Protein AF-A0AAE1NR46-F1 (afdb_monomer_lite)

Secondary structure (DSSP, 8-state):
-------HHHHHHT-SSHHHHHHHHH----SS---SSHHHHHHHHHHTTS------HHHHHHHHHHHT-TTT-----S-SS---------TT-THHHHHHHHHHHHHHTTHHHHHHHHHHHHH-------SS--S--GGGGHHHHHHHHHHHHHHHHHHHHHHHHTTSPPPPP-

Sequence (174 aa):
MGNYGSFVPEALKTSQNPTLATLGKKLFLDTNLRPKDPYKFLISKVFEGTHALLVVGDYLRFTQSKKKITRTTYIMDETIFRNYMTWLLPQHTPYTATFSHHMTRLLETGILAKLYRDHVGTLITHDTQVRGDGVLNLSHLQGAFILLVLGLGVAFIVLLLERLTNKTPPSPPP

InterPro domains:
  IPR052192 Ionotropic receptor [PTHR42643] (57-164)

Radius of gyration: 31.36 Å; chains: 1; bounding box: 46×39×114 Å

Structure (mmCIF, N/CA/C/O backbone):
data_AF-A0AAE1NR46-F1
#
_entry.id   AF-A0AAE1NR46-F1
#
loop_
_atom_site.group_PDB
_atom_site.id
_atom_site.type_symbol
_atom_site.label_atom_id
_atom_site.label_alt_id
_atom_site.label_comp_id
_atom_site.label_asym_id
_atom_site.label_entity_id
_atom_site.label_seq_id
_atom_site.pdbx_PDB_ins_code
_atom_site.Cartn_x
_atom_site.Cartn_y
_atom_site.Cartn_z
_atom_site.occupancy
_atom_site.B_iso_or_equiv
_atom_site.auth_seq_id
_atom_site.auth_comp_id
_atom_site.auth_asym_id
_atom_site.auth_atom_id
_atom_site.pdbx_PDB_model_num
ATOM 1 N N . MET A 1 1 ? -13.778 -4.650 -16.720 1.00 42.00 1 MET A N 1
ATOM 2 C CA . MET A 1 1 ? -12.491 -3.958 -16.510 1.00 42.00 1 MET A CA 1
ATOM 3 C C . MET A 1 1 ? -11.408 -4.938 -16.940 1.00 42.00 1 MET A C 1
ATOM 5 O O . MET A 1 1 ? -11.483 -6.081 -16.510 1.00 42.00 1 MET A O 1
ATOM 9 N N . GLY A 1 2 ? -10.538 -4.588 -17.894 1.00 43.91 2 GLY A N 1
ATOM 10 C CA . GLY A 1 2 ? -9.540 -5.533 -18.417 1.00 43.91 2 GLY A CA 1
ATOM 11 C C . GLY A 1 2 ? -8.627 -6.014 -17.293 1.00 43.91 2 GLY A C 1
ATOM 12 O O . GLY A 1 2 ? -8.208 -5.207 -16.466 1.00 43.91 2 GLY A O 1
ATOM 13 N N . ASN A 1 3 ? -8.366 -7.319 -17.225 1.00 47.41 3 ASN A N 1
ATOM 14 C CA . ASN A 1 3 ? -7.369 -7.870 -16.318 1.00 47.41 3 ASN A CA 1
ATOM 15 C C . ASN A 1 3 ? -6.012 -7.280 -16.728 1.00 47.41 3 ASN A C 1
ATOM 17 O O . ASN A 1 3 ? -5.417 -7.736 -17.701 1.00 47.41 3 ASN A O 1
ATOM 21 N N . TYR A 1 4 ? -5.548 -6.236 -16.036 1.00 47.34 4 TYR A N 1
ATOM 22 C CA . TYR A 1 4 ? -4.253 -5.583 -16.278 1.00 47.34 4 TYR A CA 1
ATOM 23 C C . TYR A 1 4 ? -3.075 -6.471 -15.830 1.00 47.34 4 TYR A C 1
ATOM 25 O O . TYR A 1 4 ? -2.093 -5.982 -15.280 1.00 47.34 4 TYR A O 1
ATOM 33 N N . GLY A 1 5 ? -3.192 -7.791 -16.000 1.00 51.09 5 GLY A N 1
ATOM 34 C CA . GLY A 1 5 ? -2.231 -8.756 -15.491 1.00 51.09 5 GLY A CA 1
ATOM 35 C C . GLY A 1 5 ? -2.133 -8.720 -13.970 1.00 51.09 5 GLY A C 1
ATOM 36 O O . GLY A 1 5 ? -1.035 -8.845 -13.441 1.00 51.09 5 GLY A O 1
ATOM 37 N N . SER A 1 6 ? -3.250 -8.530 -13.252 1.00 60.59 6 SER A N 1
ATOM 38 C CA . SER A 1 6 ? -3.244 -8.652 -11.791 1.00 60.59 6 SER A CA 1
ATOM 39 C C . SER A 1 6 ? -3.097 -10.129 -11.442 1.00 60.59 6 SER A C 1
ATOM 41 O O . SER A 1 6 ? -4.071 -10.834 -11.210 1.00 60.59 6 SER A O 1
ATOM 43 N N . PHE A 1 7 ? -1.855 -10.605 -11.430 1.00 74.44 7 PHE A N 1
ATOM 44 C CA . PHE A 1 7 ? -1.479 -11.935 -10.961 1.00 74.44 7 PHE A CA 1
ATOM 45 C C . PHE A 1 7 ? -1.617 -12.060 -9.440 1.00 74.44 7 PHE A C 1
ATOM 47 O O . PHE A 1 7 ? -1.276 -13.095 -8.888 1.00 74.44 7 PHE A O 1
ATOM 54 N N . VAL A 1 8 ? -2.074 -11.015 -8.740 1.00 79.19 8 VAL A N 1
ATOM 55 C CA . VAL A 1 8 ? -2.088 -10.957 -7.276 1.00 79.19 8 VAL A CA 1
ATOM 56 C C . VAL A 1 8 ? -2.953 -12.052 -6.652 1.00 79.19 8 VAL A C 1
ATOM 58 O O . VAL A 1 8 ? -2.438 -12.747 -5.779 1.00 79.19 8 VAL A O 1
ATOM 61 N N . PRO A 1 9 ? -4.223 -12.265 -7.050 1.00 81.19 9 PRO A N 1
ATOM 62 C CA . PRO A 1 9 ? -5.038 -13.303 -6.421 1.00 81.19 9 PRO A CA 1
ATOM 63 C C . PRO A 1 9 ? -4.439 -14.696 -6.649 1.00 81.19 9 PRO A C 1
ATOM 65 O O . PRO A 1 9 ? -4.374 -15.507 -5.730 1.00 81.19 9 PRO A O 1
ATOM 68 N N . GLU A 1 10 ? -3.946 -14.956 -7.854 1.00 83.94 10 GLU A N 1
ATOM 69 C CA . GLU A 1 10 ? -3.348 -16.222 -8.272 1.00 83.94 10 GLU A CA 1
ATOM 70 C C . GLU A 1 10 ? -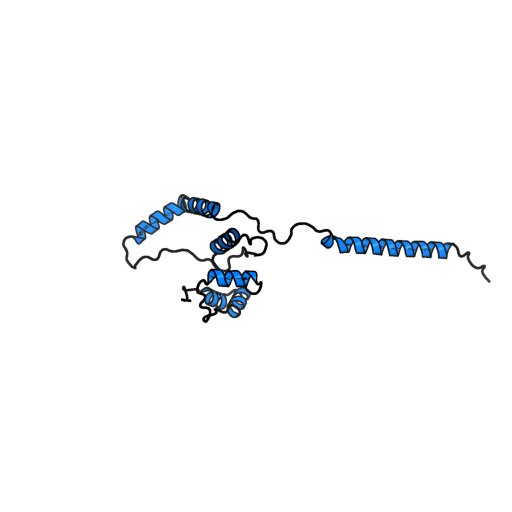2.018 -16.465 -7.549 1.00 83.94 10 GLU A C 1
ATOM 72 O O . G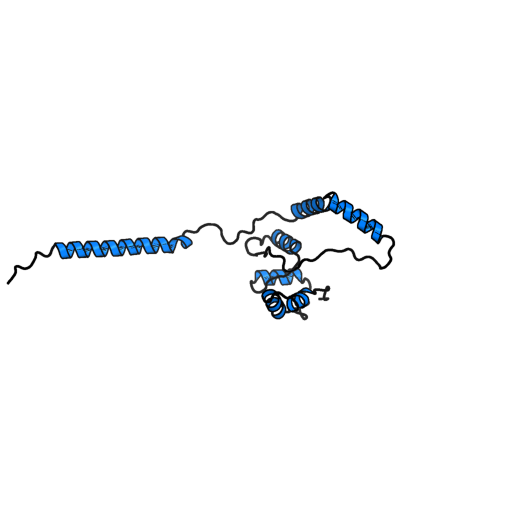LU A 1 10 ? -1.831 -17.530 -6.967 1.00 83.94 10 GLU A O 1
ATOM 77 N N . ALA A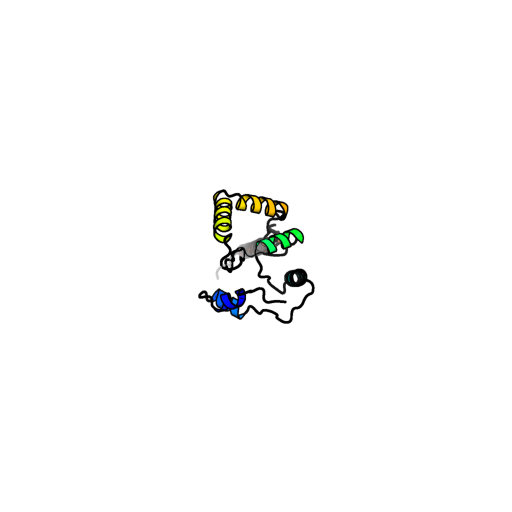 1 11 ? -1.151 -15.456 -7.476 1.00 84.12 11 ALA A N 1
ATOM 78 C CA . ALA A 1 11 ? 0.112 -15.508 -6.746 1.00 84.12 11 ALA A CA 1
ATOM 79 C C . ALA A 1 11 ? -0.098 -15.697 -5.239 1.00 84.12 11 ALA A C 1
ATOM 81 O O . ALA A 1 11 ? 0.658 -16.427 -4.597 1.00 84.12 11 ALA A O 1
ATOM 82 N N . LEU A 1 12 ? -1.139 -15.080 -4.666 1.00 87.50 12 LEU A N 1
ATOM 83 C CA . LEU A 1 12 ? -1.516 -15.309 -3.274 1.00 87.50 12 LEU A CA 1
ATOM 84 C C . LEU A 1 12 ? -1.980 -16.751 -3.067 1.00 87.50 12 LEU A C 1
ATOM 86 O O . LEU A 1 12 ? -1.501 -17.396 -2.141 1.00 87.50 12 LEU A O 1
ATOM 90 N N . LYS A 1 13 ? -2.841 -17.291 -3.944 1.00 88.69 13 LYS A N 1
ATOM 91 C CA . LYS A 1 13 ? -3.320 -18.686 -3.867 1.00 88.69 13 LYS A CA 1
ATOM 92 C C . LYS A 1 13 ? -2.179 -19.703 -3.921 1.00 88.69 13 LYS A C 1
ATOM 94 O O . LYS A 1 13 ? -2.261 -20.720 -3.238 1.00 88.69 13 LYS A O 1
ATOM 99 N N . THR A 1 14 ? -1.137 -19.436 -4.709 1.00 89.69 14 THR A N 1
ATOM 100 C CA . THR A 1 14 ? 0.037 -20.313 -4.854 1.00 89.69 14 THR A CA 1
ATOM 101 C C . THR A 1 14 ? 1.159 -20.013 -3.857 1.00 89.69 14 THR A C 1
ATOM 103 O O . THR A 1 14 ? 2.236 -20.598 -3.958 1.00 89.69 14 THR A O 1
ATOM 106 N N . SER A 1 15 ? 0.957 -19.087 -2.916 1.00 88.31 15 SER A N 1
ATOM 107 C CA . SER A 1 15 ? 1.979 -18.730 -1.932 1.00 88.31 15 SER A CA 1
ATOM 108 C C . SER A 1 15 ? 2.298 -19.905 -1.004 1.00 88.31 15 SER A C 1
ATOM 110 O O . SER A 1 15 ? 1.400 -20.598 -0.531 1.00 88.31 15 SER A O 1
ATOM 112 N N . GLN A 1 16 ? 3.582 -20.090 -0.678 1.00 92.00 16 GLN A N 1
ATOM 113 C CA . GLN A 1 16 ? 4.016 -21.058 0.340 1.00 92.00 16 GLN A CA 1
ATOM 114 C C . GLN A 1 16 ? 3.619 -20.627 1.761 1.00 92.00 16 GLN A C 1
ATOM 116 O O . GLN A 1 16 ? 3.592 -21.448 2.675 1.00 92.00 16 GLN A O 1
ATOM 121 N N . ASN A 1 17 ? 3.302 -19.343 1.964 1.00 90.62 17 ASN A N 1
ATOM 122 C CA . ASN A 1 17 ? 2.835 -18.845 3.249 1.00 90.62 17 ASN A CA 1
ATOM 123 C C . ASN A 1 17 ? 1.337 -19.179 3.426 1.00 90.62 17 ASN A C 1
ATOM 125 O O . ASN A 1 17 ? 0.512 -18.689 2.646 1.00 90.62 17 ASN A O 1
ATOM 129 N N . PRO A 1 18 ? 0.949 -19.949 4.463 1.00 92.31 18 PRO A N 1
ATOM 130 C CA . PRO A 1 18 ? -0.429 -20.409 4.637 1.00 92.31 18 PRO A CA 1
ATOM 131 C C . PRO A 1 18 ? -1.424 -19.261 4.862 1.00 92.31 18 PRO A C 1
ATOM 133 O O . PRO A 1 18 ? -2.577 -19.344 4.429 1.00 92.31 18 PRO A O 1
ATOM 136 N N . THR A 1 19 ? -0.990 -18.163 5.485 1.00 90.12 19 THR A N 1
ATOM 137 C CA . THR A 1 19 ? -1.817 -16.970 5.713 1.00 90.12 19 THR A CA 1
ATOM 138 C C . THR A 1 19 ? -2.117 -16.259 4.396 1.00 90.12 19 THR A C 1
ATOM 140 O O . THR A 1 19 ? -3.273 -15.934 4.120 1.00 90.12 19 THR A O 1
ATOM 143 N N . LEU A 1 20 ? -1.105 -16.083 3.540 1.00 88.62 20 LEU A N 1
ATOM 144 C CA . LEU A 1 20 ? -1.273 -15.465 2.220 1.00 88.62 20 LEU A CA 1
ATOM 145 C C . LEU A 1 20 ? -2.087 -16.353 1.272 1.00 88.62 20 LEU A C 1
ATOM 147 O O . LEU A 1 20 ? -2.955 -15.846 0.565 1.00 88.62 20 LEU A O 1
ATOM 151 N N . ALA A 1 21 ? -1.888 -17.672 1.322 1.00 90.19 21 ALA A N 1
ATOM 152 C CA . ALA A 1 21 ? -2.706 -18.632 0.582 1.00 90.19 21 ALA A CA 1
ATOM 153 C C . ALA A 1 21 ? -4.180 -18.577 1.004 1.00 90.19 21 ALA A C 1
ATOM 155 O O . ALA A 1 21 ? -5.082 -18.590 0.164 1.00 90.19 21 ALA A O 1
ATOM 156 N N . THR A 1 22 ? -4.440 -18.458 2.307 1.00 91.12 22 THR A N 1
ATOM 157 C CA . THR A 1 22 ? -5.798 -18.285 2.837 1.00 91.12 22 THR A CA 1
ATOM 158 C C . THR A 1 22 ? -6.411 -16.965 2.379 1.00 91.12 22 THR A C 1
ATOM 160 O O . THR A 1 22 ? -7.575 -16.943 1.976 1.00 91.12 22 THR A O 1
ATOM 163 N N . LEU A 1 23 ? -5.636 -15.877 2.387 1.00 87.25 23 LEU A N 1
ATOM 164 C CA . LEU A 1 23 ? -6.072 -14.586 1.862 1.00 87.25 23 LEU A CA 1
ATOM 165 C C . LEU A 1 23 ? -6.413 -14.684 0.370 1.00 87.25 23 LEU A C 1
ATOM 167 O O . LEU A 1 23 ? -7.496 -14.268 -0.024 1.00 87.25 23 LEU A O 1
ATOM 171 N N . GLY A 1 24 ? -5.554 -15.306 -0.442 1.00 87.88 24 GLY A N 1
ATOM 172 C CA . GLY A 1 24 ? -5.777 -15.499 -1.878 1.00 87.88 24 GLY A CA 1
ATOM 173 C C . GLY A 1 24 ? -7.034 -16.308 -2.206 1.00 87.88 24 GLY A C 1
ATOM 174 O O . GLY A 1 24 ? -7.714 -16.011 -3.184 1.00 87.88 24 GLY A O 1
ATOM 175 N N . LYS A 1 25 ? -7.397 -17.291 -1.370 1.00 88.25 25 LYS A N 1
ATOM 176 C CA . LYS A 1 25 ? -8.660 -18.045 -1.503 1.00 88.25 25 LYS A CA 1
ATOM 177 C C . LYS A 1 25 ? -9.898 -17.200 -1.193 1.00 88.25 25 LYS A C 1
ATOM 179 O O . LYS A 1 25 ? -10.959 -17.459 -1.749 1.00 88.25 25 LYS A O 1
ATOM 184 N N . LYS A 1 26 ? -9.768 -16.219 -0.297 1.00 87.06 26 LYS A N 1
ATOM 185 C CA . LYS A 1 26 ? -10.846 -15.293 0.086 1.00 87.06 26 LYS A CA 1
ATOM 186 C C . LYS A 1 26 ? -10.928 -14.069 -0.828 1.00 87.06 26 LYS A C 1
ATOM 188 O O . LYS A 1 26 ? -11.946 -13.383 -0.832 1.00 87.06 26 LYS A O 1
ATOM 193 N N . LEU A 1 27 ? -9.868 -13.782 -1.580 1.00 84.00 27 LEU A N 1
ATOM 194 C CA . LEU A 1 27 ? -9.791 -12.635 -2.472 1.00 84.00 27 LEU A CA 1
ATOM 195 C C . LEU A 1 27 ? -10.535 -12.950 -3.771 1.00 84.00 27 LEU A C 1
ATOM 197 O O . LEU A 1 27 ? -10.094 -13.755 -4.591 1.00 84.00 27 LEU A O 1
ATOM 201 N N . PHE A 1 28 ? -11.690 -12.317 -3.940 1.00 71.81 28 PHE A N 1
ATOM 202 C CA . PHE A 1 28 ? -12.519 -12.446 -5.130 1.00 71.81 28 PHE A CA 1
ATOM 203 C C . PHE A 1 28 ? -12.309 -11.227 -6.033 1.00 71.81 28 PHE A C 1
ATOM 205 O O . PHE A 1 28 ? -12.351 -10.083 -5.580 1.00 71.81 28 PHE A O 1
ATOM 212 N N . LEU A 1 29 ? -12.061 -11.481 -7.318 1.00 71.94 29 LEU A N 1
ATOM 213 C CA . LEU A 1 29 ? -12.119 -10.451 -8.345 1.00 71.94 29 LEU A CA 1
ATOM 214 C C . LEU A 1 29 ? -13.564 -10.339 -8.818 1.00 71.94 29 LEU A C 1
ATOM 216 O O . LEU A 1 29 ? -14.084 -11.274 -9.430 1.00 71.94 29 LEU A O 1
ATOM 220 N N . ASP A 1 30 ? -14.196 -9.195 -8.578 1.00 71.69 30 ASP A N 1
ATOM 221 C CA . ASP A 1 30 ? -15.497 -8.921 -9.176 1.00 71.69 30 ASP A CA 1
ATOM 222 C C . ASP A 1 30 ? -15.331 -8.605 -10.667 1.00 71.69 30 ASP A C 1
ATOM 224 O O . ASP A 1 30 ? -14.892 -7.523 -11.066 1.00 71.69 30 ASP A O 1
ATOM 228 N N . THR A 1 31 ? -15.672 -9.579 -11.506 1.00 67.81 31 THR A N 1
ATOM 229 C CA . THR A 1 31 ? -15.607 -9.476 -12.968 1.00 67.81 31 THR A CA 1
ATOM 230 C C . THR A 1 31 ? -16.774 -8.687 -13.568 1.00 67.81 31 THR A C 1
ATOM 232 O O . THR A 1 31 ? -16.679 -8.215 -14.707 1.00 67.81 31 THR A O 1
ATOM 235 N N . ASN A 1 32 ? -17.853 -8.495 -12.806 1.00 66.25 32 ASN A N 1
ATOM 236 C CA . ASN A 1 32 ? -19.064 -7.788 -13.224 1.00 66.25 32 ASN A CA 1
ATOM 237 C C . ASN A 1 32 ? -18.998 -6.289 -12.910 1.00 66.25 32 ASN A C 1
ATOM 239 O O . ASN A 1 32 ? -19.737 -5.489 -13.489 1.00 66.25 32 ASN A O 1
ATOM 243 N N . LEU A 1 33 ? -18.061 -5.890 -12.055 1.00 69.94 33 LEU A N 1
ATOM 244 C CA . LEU A 1 33 ? -17.774 -4.507 -11.716 1.00 69.94 33 LEU A CA 1
ATOM 245 C C . LEU A 1 33 ? -17.252 -3.746 -12.958 1.00 69.94 33 LEU A C 1
ATOM 247 O O . LEU A 1 33 ? -16.101 -3.863 -13.390 1.00 69.94 33 LEU A O 1
ATOM 251 N N . ARG A 1 34 ? -18.137 -2.943 -13.568 1.00 71.44 34 ARG A N 1
ATOM 252 C CA . ARG A 1 34 ? -17.830 -2.016 -14.681 1.00 71.44 34 ARG A CA 1
ATOM 253 C C . ARG A 1 34 ? -18.127 -0.548 -14.336 1.00 71.44 34 ARG A C 1
ATOM 255 O O . ARG A 1 34 ? -18.871 0.117 -15.058 1.00 71.44 34 ARG A O 1
ATOM 262 N N . PRO A 1 35 ? -17.590 -0.016 -13.231 1.00 74.44 35 PRO A N 1
ATOM 263 C CA . PRO A 1 35 ? -17.770 1.385 -12.893 1.00 74.44 35 PRO A CA 1
ATOM 264 C C . PRO A 1 35 ? -17.106 2.264 -13.959 1.00 74.44 35 PRO A C 1
ATOM 266 O O . PRO A 1 35 ? -16.022 1.951 -14.451 1.00 74.44 35 PRO A O 1
ATOM 269 N N . LYS A 1 36 ? -17.750 3.391 -14.291 1.00 79.56 36 LYS A N 1
ATOM 270 C CA . LYS A 1 36 ? -17.169 4.416 -15.180 1.00 79.56 36 LYS A CA 1
ATOM 271 C C . LYS A 1 36 ? -15.852 4.972 -14.627 1.00 79.56 36 LYS A C 1
ATOM 273 O O . LYS A 1 36 ? -14.958 5.296 -15.397 1.00 79.56 36 LYS A O 1
ATOM 278 N N . ASP A 1 37 ? -15.747 5.054 -13.301 1.00 80.38 37 ASP A N 1
ATOM 279 C CA . ASP A 1 37 ? -14.527 5.393 -12.571 1.00 80.38 37 ASP A CA 1
ATOM 280 C C . ASP A 1 37 ? -14.312 4.350 -11.456 1.00 80.38 37 ASP A C 1
ATOM 282 O O . ASP A 1 37 ? -14.943 4.436 -10.393 1.00 80.38 37 ASP A O 1
ATOM 286 N N . PRO A 1 38 ? -13.477 3.326 -11.697 1.00 76.38 38 PRO A N 1
ATOM 287 C CA . PRO A 1 38 ? -13.266 2.244 -10.744 1.00 76.38 38 PRO A CA 1
ATOM 288 C C . PRO A 1 38 ? -12.607 2.704 -9.459 1.00 76.38 38 PRO A C 1
ATOM 290 O O . PRO A 1 38 ? -12.951 2.210 -8.391 1.00 76.38 38 PRO A O 1
ATOM 293 N N . TYR A 1 39 ? -11.713 3.682 -9.529 1.00 77.06 39 TYR A N 1
ATOM 294 C CA . TYR A 1 39 ? -11.025 4.160 -8.344 1.00 77.06 39 TYR A CA 1
ATOM 295 C C . TYR A 1 39 ? -11.968 4.942 -7.443 1.00 77.06 39 TYR A C 1
ATOM 297 O O . TYR A 1 39 ? -12.016 4.686 -6.244 1.00 77.06 39 TYR A O 1
ATOM 305 N N . LYS A 1 40 ? -12.791 5.832 -8.008 1.00 83.44 40 LYS A N 1
ATOM 306 C CA . LYS A 1 40 ? -13.799 6.556 -7.224 1.00 83.44 40 LYS A CA 1
ATOM 307 C C . LYS A 1 40 ? -14.799 5.610 -6.557 1.00 83.44 40 LYS A C 1
ATOM 309 O O . LYS A 1 40 ? -15.130 5.823 -5.394 1.00 83.44 40 LYS A O 1
ATOM 314 N N . PHE A 1 41 ? -15.242 4.572 -7.269 1.00 85.50 41 PHE A N 1
ATOM 315 C CA . PHE A 1 41 ? -16.124 3.544 -6.716 1.00 85.50 41 PHE A CA 1
ATOM 316 C C . PHE A 1 41 ? -15.451 2.746 -5.586 1.00 85.50 41 PHE A C 1
ATOM 318 O O . PHE A 1 41 ? -16.020 2.582 -4.513 1.00 85.50 41 PHE A O 1
ATOM 325 N N . LEU A 1 42 ? -14.224 2.264 -5.793 1.00 82.50 42 LEU A N 1
ATOM 326 C CA . LEU A 1 42 ? -13.524 1.460 -4.788 1.00 82.50 42 LEU A CA 1
ATOM 327 C C . LEU A 1 42 ? -13.222 2.272 -3.526 1.00 82.50 42 LEU A C 1
ATOM 329 O O . LEU A 1 42 ? -13.410 1.785 -2.416 1.00 82.50 42 LEU A O 1
ATOM 333 N N . ILE A 1 43 ? -12.829 3.535 -3.689 1.00 85.00 43 ILE A N 1
ATOM 334 C CA . ILE A 1 43 ? -12.614 4.451 -2.570 1.00 85.00 43 ILE A CA 1
ATOM 335 C C . ILE A 1 43 ? -13.915 4.660 -1.781 1.00 85.00 43 ILE A C 1
ATOM 337 O O . ILE A 1 43 ? -13.873 4.649 -0.554 1.00 85.00 43 ILE A O 1
ATOM 341 N N . SER A 1 44 ? -15.074 4.809 -2.439 1.00 86.44 44 SER A N 1
ATOM 342 C CA . SER A 1 44 ? -16.347 4.948 -1.714 1.00 86.44 44 SER A CA 1
ATOM 343 C C . SER A 1 44 ? -16.689 3.696 -0.906 1.00 86.44 44 SER A C 1
ATOM 345 O O . SER A 1 44 ? -17.168 3.811 0.215 1.00 86.44 44 SER A O 1
ATOM 347 N N . LYS A 1 45 ? -16.359 2.502 -1.410 1.00 87.50 45 LYS A N 1
ATOM 348 C CA . LYS A 1 45 ? -16.522 1.248 -0.659 1.00 87.50 45 LYS A CA 1
ATOM 349 C C . LYS A 1 45 ? -15.595 1.123 0.547 1.00 87.50 45 LYS A C 1
ATOM 351 O O . LYS A 1 45 ? -16.019 0.606 1.580 1.00 87.50 45 LYS A O 1
ATOM 356 N N . VAL A 1 46 ? -14.373 1.645 0.450 1.00 87.62 46 VAL A N 1
ATOM 357 C CA . VAL A 1 46 ? -13.476 1.768 1.610 1.00 87.62 46 VAL A CA 1
ATOM 358 C C . VAL A 1 46 ? -14.066 2.730 2.645 1.00 87.62 46 VAL A C 1
ATOM 360 O O . VAL A 1 46 ? -14.058 2.421 3.832 1.00 87.62 46 VAL A O 1
ATOM 363 N N . PHE A 1 47 ? -14.643 3.856 2.213 1.00 85.56 47 PHE A N 1
ATOM 364 C CA . PHE A 1 47 ? -15.303 4.802 3.121 1.00 85.56 47 PHE A CA 1
ATOM 365 C C . PHE A 1 47 ? -16.522 4.238 3.837 1.00 85.56 47 PHE A C 1
ATOM 367 O O . PHE A 1 47 ? -16.748 4.561 4.997 1.00 85.56 47 PHE A O 1
ATOM 374 N N . GLU A 1 48 ? -17.294 3.395 3.158 1.00 88.81 48 GLU A N 1
ATOM 375 C CA . GLU A 1 48 ? -18.429 2.688 3.752 1.00 88.81 48 GLU A CA 1
ATOM 376 C C . GLU A 1 48 ? -17.987 1.644 4.800 1.00 88.81 48 GLU A C 1
ATOM 378 O O . GLU A 1 48 ? -18.837 1.047 5.453 1.00 88.81 48 GLU A O 1
ATOM 383 N N . GLY A 1 49 ? -16.680 1.385 4.958 1.00 86.38 49 GLY A N 1
ATOM 384 C CA . GLY A 1 49 ? -16.148 0.396 5.901 1.00 86.38 49 GLY A CA 1
ATOM 385 C C . GLY A 1 49 ? -16.422 -1.053 5.493 1.00 86.38 49 GLY A C 1
ATOM 386 O O . GLY A 1 49 ? -16.256 -1.965 6.298 1.00 86.38 49 GLY A O 1
ATOM 387 N N . THR A 1 50 ? -16.852 -1.279 4.249 1.00 86.44 50 THR A N 1
ATOM 388 C CA . THR A 1 50 ? -17.274 -2.600 3.762 1.00 86.44 50 THR A CA 1
ATOM 389 C C . THR A 1 50 ? -16.157 -3.357 3.050 1.00 86.44 50 THR A C 1
ATOM 391 O O . THR A 1 50 ? -16.192 -4.583 2.996 1.00 86.44 50 THR A O 1
ATOM 394 N N . HIS A 1 51 ? -15.172 -2.646 2.492 1.00 87.19 51 HIS A N 1
ATOM 395 C CA . HIS A 1 51 ? -14.121 -3.237 1.663 1.00 87.19 51 HIS A CA 1
ATOM 396 C C . HIS A 1 51 ? -12.732 -2.730 2.054 1.00 87.19 51 HIS A C 1
ATOM 398 O O . HIS A 1 51 ? -12.555 -1.572 2.430 1.00 87.19 51 HIS A O 1
ATOM 404 N N . ALA A 1 52 ? -11.732 -3.592 1.879 1.00 87.00 52 ALA A N 1
ATOM 405 C CA . ALA A 1 52 ? -10.326 -3.210 1.870 1.00 87.00 52 ALA A CA 1
ATOM 406 C C . ALA A 1 52 ? -9.839 -3.080 0.422 1.00 87.00 52 ALA A C 1
ATOM 408 O O . ALA A 1 52 ? -10.247 -3.847 -0.452 1.00 87.00 52 ALA A O 1
ATOM 409 N N . LEU A 1 53 ? -8.955 -2.115 0.172 1.00 85.69 53 LEU A N 1
ATOM 410 C CA . LEU A 1 53 ? -8.399 -1.860 -1.152 1.00 85.69 53 LEU A CA 1
ATOM 411 C C . LEU A 1 53 ? -6.936 -2.303 -1.210 1.00 85.69 53 LEU A C 1
ATOM 413 O O . LEU A 1 53 ? -6.122 -1.874 -0.398 1.00 85.69 53 LEU A O 1
ATOM 417 N N . LEU A 1 54 ? -6.607 -3.130 -2.204 1.00 84.56 54 LEU A N 1
ATOM 418 C CA . LEU A 1 54 ? -5.250 -3.602 -2.468 1.00 84.56 54 LEU A CA 1
ATOM 419 C C . LEU A 1 54 ? -4.745 -2.985 -3.775 1.00 84.56 54 LEU A C 1
ATOM 421 O O . LEU A 1 54 ? -5.175 -3.371 -4.860 1.00 84.56 54 LEU A O 1
ATOM 425 N N . VAL A 1 55 ? -3.867 -1.987 -3.658 1.00 83.94 55 VAL A N 1
ATOM 426 C CA . VAL A 1 55 ? -3.279 -1.216 -4.769 1.00 83.94 55 VAL A CA 1
ATOM 427 C C . VAL A 1 55 ? -1.841 -0.824 -4.389 1.00 83.94 55 VAL A C 1
ATOM 429 O O . VAL A 1 55 ? -1.432 -0.979 -3.241 1.00 83.94 55 VAL A O 1
ATOM 432 N N . VAL A 1 56 ? -1.061 -0.325 -5.352 1.00 85.38 56 VAL A N 1
ATOM 433 C CA . VAL A 1 56 ? 0.284 0.236 -5.139 1.00 85.38 56 VAL A CA 1
ATOM 434 C C . VAL A 1 56 ? 0.274 1.302 -4.033 1.00 85.38 56 VAL A C 1
ATOM 436 O O . VAL A 1 56 ? -0.578 2.194 -4.028 1.00 85.38 56 VAL A O 1
ATOM 439 N N . GLY A 1 57 ? 1.248 1.226 -3.118 1.00 86.12 57 GLY A N 1
ATOM 440 C CA . GLY A 1 57 ? 1.312 2.058 -1.910 1.00 86.12 57 GLY A CA 1
ATOM 441 C C . GLY A 1 57 ? 1.297 3.565 -2.177 1.00 86.12 57 GLY A C 1
ATOM 442 O O . GLY A 1 57 ? 0.537 4.288 -1.533 1.00 86.12 57 GLY A O 1
ATOM 443 N N . ASP A 1 58 ? 2.052 4.044 -3.166 1.00 85.94 58 ASP A N 1
ATOM 444 C CA . ASP A 1 58 ? 2.125 5.480 -3.483 1.00 85.94 58 ASP A CA 1
ATOM 445 C C . ASP A 1 58 ? 0.778 6.038 -3.940 1.00 85.94 58 ASP A C 1
ATOM 447 O O . ASP A 1 58 ? 0.386 7.140 -3.555 1.00 85.94 58 ASP A O 1
ATOM 451 N N . TYR A 1 59 ? 0.017 5.242 -4.697 1.00 86.25 59 TYR A N 1
ATOM 452 C CA . TYR A 1 59 ? -1.328 5.612 -5.121 1.00 86.25 59 TYR A CA 1
ATOM 453 C C . TYR A 1 59 ? -2.286 5.732 -3.930 1.00 86.25 59 TYR A C 1
ATOM 455 O O . TYR A 1 59 ? -3.099 6.660 -3.883 1.00 86.25 59 TYR A O 1
ATOM 463 N N . LEU A 1 60 ? -2.184 4.822 -2.954 1.00 88.38 60 LEU A N 1
ATOM 464 C CA . LEU A 1 60 ? -2.987 4.877 -1.730 1.00 88.38 60 LEU A CA 1
ATOM 465 C C . LEU A 1 60 ? -2.660 6.133 -0.917 1.00 88.38 60 LEU A C 1
ATOM 467 O O . LEU A 1 60 ? -3.577 6.866 -0.548 1.00 88.38 60 LEU A O 1
ATOM 471 N N . ARG A 1 61 ? -1.370 6.430 -0.708 1.00 87.69 61 ARG A N 1
ATOM 472 C CA . ARG A 1 61 ? -0.915 7.623 0.029 1.00 87.69 61 ARG A CA 1
ATOM 473 C C . ARG A 1 61 ? -1.348 8.915 -0.668 1.00 87.69 61 ARG A C 1
ATOM 475 O O . ARG A 1 61 ? -1.902 9.810 -0.029 1.00 87.69 61 ARG A O 1
ATOM 482 N N . PHE A 1 62 ? -1.185 8.988 -1.989 1.00 87.88 62 PHE A N 1
ATOM 483 C CA . PHE A 1 62 ? -1.658 10.114 -2.795 1.00 87.88 62 PHE A CA 1
ATOM 484 C C . PHE A 1 62 ? -3.174 10.303 -2.680 1.00 87.88 62 PHE A C 1
ATOM 486 O O . PHE A 1 62 ? -3.654 11.410 -2.443 1.00 87.88 62 PHE A O 1
ATOM 493 N N . THR A 1 63 ? -3.943 9.223 -2.820 1.00 86.81 63 THR A N 1
ATOM 494 C CA . THR A 1 63 ? -5.408 9.265 -2.745 1.00 86.81 63 THR A CA 1
ATOM 495 C C . THR A 1 63 ? -5.883 9.710 -1.367 1.00 86.81 63 THR A C 1
ATOM 497 O O . THR A 1 63 ? -6.780 10.548 -1.263 1.00 86.81 63 THR A O 1
ATOM 500 N N . GLN A 1 64 ? -5.260 9.179 -0.316 1.00 87.31 64 GLN A N 1
ATOM 501 C CA . GLN A 1 64 ? -5.557 9.515 1.066 1.00 87.31 64 GLN A CA 1
ATOM 502 C C . GLN A 1 64 ? -5.306 11.002 1.349 1.00 87.31 64 GLN A C 1
ATOM 504 O O . GLN A 1 64 ? -6.198 11.678 1.867 1.00 87.31 64 GLN A O 1
ATOM 509 N N . SER A 1 65 ? -4.146 11.522 0.933 1.00 86.62 65 SER A N 1
ATOM 510 C CA . SER A 1 65 ? -3.791 12.939 1.072 1.00 86.62 65 SER A CA 1
ATOM 511 C C . SER A 1 65 ? -4.726 13.836 0.253 1.00 86.62 65 SER A C 1
ATOM 513 O O . SER A 1 65 ? -5.361 14.741 0.795 1.00 86.62 65 SER A O 1
ATOM 515 N N . LYS A 1 66 ? -4.941 13.520 -1.031 1.00 86.75 66 LYS A N 1
ATOM 516 C CA . LYS A 1 66 ? -5.824 14.283 -1.929 1.00 86.75 66 LYS A CA 1
ATOM 517 C C . LYS A 1 66 ? -7.269 14.361 -1.431 1.00 86.75 66 LYS A C 1
ATOM 519 O O . LYS A 1 66 ? -7.947 15.361 -1.661 1.00 86.75 66 LYS A O 1
ATOM 524 N N . LYS A 1 67 ? -7.772 13.300 -0.793 1.00 85.38 67 LYS A N 1
ATOM 525 C CA . LYS A 1 67 ? -9.137 13.238 -0.249 1.00 85.38 67 LYS A CA 1
ATOM 526 C C . LYS A 1 67 ? -9.230 13.679 1.215 1.00 85.38 67 LYS A C 1
ATOM 528 O O . LYS A 1 67 ? -10.347 13.788 1.706 1.00 85.38 67 LYS A O 1
ATOM 533 N N . LYS A 1 68 ? -8.102 13.975 1.875 1.00 85.94 68 LYS A N 1
ATOM 534 C CA . LYS A 1 68 ? -8.001 14.372 3.293 1.00 85.94 68 LYS A CA 1
ATOM 535 C C . LYS A 1 68 ? -8.585 13.342 4.261 1.00 85.94 68 LYS A C 1
ATOM 537 O O . LYS A 1 68 ? -9.310 13.681 5.192 1.00 85.94 68 LYS A O 1
ATOM 542 N N . ILE A 1 69 ? -8.297 12.065 4.020 1.00 84.81 69 ILE A N 1
ATOM 543 C CA . ILE A 1 69 ? -8.939 10.937 4.731 1.00 84.81 69 ILE A CA 1
ATOM 544 C C . ILE A 1 69 ? -7.954 10.120 5.557 1.00 84.81 69 ILE A C 1
ATOM 546 O O . ILE A 1 69 ? -8.221 8.986 5.948 1.00 84.81 69 ILE A O 1
ATOM 550 N N . THR A 1 70 ? -6.811 10.728 5.855 1.00 84.69 70 THR A N 1
ATOM 551 C CA . THR A 1 70 ? -5.709 10.159 6.630 1.00 84.69 70 THR A CA 1
ATOM 552 C C . THR A 1 70 ? -6.129 9.697 8.024 1.00 84.69 70 THR A C 1
ATOM 554 O O . THR A 1 70 ? -5.561 8.749 8.550 1.00 84.69 70 THR A O 1
ATOM 557 N N . ARG A 1 71 ? -7.159 10.323 8.607 1.00 82.12 71 ARG A N 1
ATOM 558 C CA . ARG A 1 71 ? -7.677 9.980 9.942 1.00 82.12 71 ARG A CA 1
ATOM 559 C C . ARG A 1 71 ? -8.680 8.825 9.950 1.00 82.12 71 ARG A C 1
ATOM 561 O O . ARG A 1 71 ? -8.840 8.174 10.971 1.00 82.12 71 ARG A O 1
ATOM 568 N N . THR A 1 72 ? -9.370 8.584 8.837 1.00 83.88 72 THR A N 1
ATOM 569 C CA . THR A 1 72 ? -10.442 7.575 8.746 1.00 83.88 72 THR A CA 1
ATOM 570 C C . THR A 1 72 ? -10.013 6.316 8.006 1.00 83.88 72 THR A C 1
ATOM 572 O O . THR A 1 72 ? -10.733 5.323 8.012 1.00 83.88 72 THR A O 1
ATOM 575 N N . THR A 1 73 ? -8.844 6.339 7.367 1.00 87.00 73 THR A N 1
ATOM 576 C CA . THR A 1 73 ? -8.324 5.215 6.590 1.00 87.00 73 THR A CA 1
ATOM 577 C C . THR A 1 73 ? -6.942 4.814 7.081 1.00 87.00 73 THR A C 1
ATOM 579 O O . THR A 1 73 ? -6.085 5.653 7.364 1.00 87.00 73 THR A O 1
ATOM 582 N N . TYR A 1 74 ? -6.717 3.506 7.158 1.00 88.31 74 TYR A N 1
ATOM 583 C CA . TYR A 1 74 ? -5.430 2.930 7.520 1.00 88.31 74 TYR A CA 1
ATOM 584 C C . TYR A 1 74 ? -4.778 2.304 6.287 1.00 88.31 74 TYR A C 1
ATOM 586 O O . TYR A 1 74 ? -5.435 1.598 5.524 1.00 88.31 74 TYR A O 1
ATOM 594 N N . ILE A 1 75 ? -3.488 2.577 6.097 1.00 89.44 75 ILE A N 1
ATOM 595 C CA . ILE A 1 75 ? -2.674 1.959 5.055 1.00 89.44 75 ILE A CA 1
ATOM 596 C C . ILE A 1 75 ? -1.752 1.011 5.800 1.00 89.44 75 ILE A C 1
ATOM 598 O O . ILE A 1 75 ? -1.009 1.423 6.687 1.00 89.44 75 ILE A O 1
ATOM 602 N N . MET A 1 76 ? -1.845 -0.269 5.467 1.00 87.69 76 MET A N 1
ATOM 603 C CA . MET A 1 76 ? -0.945 -1.268 6.016 1.00 87.69 76 MET A CA 1
ATOM 604 C C . MET A 1 76 ? 0.449 -1.043 5.424 1.00 87.69 76 MET A C 1
ATOM 606 O O . MET A 1 76 ? 0.595 -1.009 4.204 1.00 87.69 76 MET A O 1
ATOM 610 N N . ASP A 1 77 ? 1.456 -0.876 6.281 1.00 82.62 77 ASP A N 1
ATOM 611 C CA . ASP A 1 77 ? 2.843 -0.636 5.843 1.00 82.62 77 ASP A CA 1
ATOM 612 C C . ASP A 1 77 ? 3.506 -1.910 5.285 1.00 82.62 77 ASP A C 1
ATOM 614 O O . ASP A 1 77 ? 4.522 -1.856 4.589 1.00 82.62 77 ASP A O 1
ATOM 618 N N . GLU A 1 78 ? 2.916 -3.077 5.555 1.00 82.81 78 GLU A N 1
ATOM 619 C CA . GLU A 1 78 ? 3.406 -4.349 5.042 1.00 82.81 78 GLU A CA 1
ATOM 620 C C . GLU A 1 78 ? 3.166 -4.480 3.537 1.00 82.81 78 GLU A C 1
ATOM 622 O O . GLU A 1 78 ? 2.046 -4.404 3.024 1.00 82.81 78 GLU A O 1
ATOM 627 N N . THR A 1 79 ? 4.252 -4.742 2.814 1.00 82.69 79 THR A N 1
ATOM 628 C CA . THR A 1 79 ? 4.203 -5.018 1.382 1.00 82.69 79 THR A CA 1
ATOM 629 C C . THR A 1 79 ? 3.846 -6.484 1.156 1.00 82.69 79 THR A C 1
ATOM 631 O O . THR A 1 79 ? 4.665 -7.370 1.387 1.00 82.69 79 THR A O 1
ATOM 634 N N . ILE A 1 80 ? 2.632 -6.732 0.663 1.00 80.00 80 ILE A N 1
ATOM 635 C CA . ILE A 1 80 ? 2.116 -8.086 0.395 1.00 80.00 80 ILE A CA 1
ATOM 636 C C . ILE A 1 80 ? 2.912 -8.778 -0.723 1.00 80.00 80 ILE A C 1
ATOM 638 O O . ILE A 1 80 ? 3.185 -9.974 -0.654 1.00 80.00 80 ILE A O 1
ATOM 642 N N . PHE A 1 81 ? 3.299 -8.028 -1.754 1.00 77.44 81 PHE A N 1
ATOM 643 C CA . PHE A 1 81 ? 4.186 -8.499 -2.813 1.00 77.44 81 PHE A CA 1
ATOM 644 C C . PHE A 1 81 ? 4.972 -7.325 -3.395 1.00 77.44 81 PHE A C 1
ATOM 646 O O . PHE A 1 81 ? 4.479 -6.196 -3.448 1.00 77.44 81 PHE A O 1
ATOM 653 N N . ARG A 1 82 ? 6.204 -7.584 -3.835 1.00 79.06 82 ARG A N 1
ATOM 654 C CA . ARG A 1 82 ? 7.022 -6.572 -4.510 1.00 79.06 82 ARG A CA 1
ATOM 655 C C . ARG A 1 82 ? 6.644 -6.529 -5.980 1.00 79.06 82 ARG A C 1
ATOM 657 O O . ARG A 1 82 ? 6.659 -7.559 -6.649 1.00 79.06 82 ARG A O 1
ATOM 664 N N . ASN A 1 83 ? 6.334 -5.336 -6.469 1.00 77.25 83 ASN A N 1
ATOM 665 C CA . ASN A 1 83 ? 6.169 -5.082 -7.889 1.00 77.25 83 ASN A CA 1
ATOM 666 C C . ASN A 1 83 ? 7.262 -4.127 -8.363 1.00 77.25 83 ASN A C 1
ATOM 668 O O . ASN A 1 83 ? 7.625 -3.197 -7.642 1.00 77.25 83 ASN A O 1
ATOM 672 N N . TYR A 1 84 ? 7.754 -4.346 -9.576 1.00 82.62 84 TYR A N 1
ATOM 673 C CA . TYR A 1 84 ? 8.766 -3.503 -10.194 1.00 82.62 84 TYR A CA 1
ATOM 674 C C . TYR A 1 84 ? 8.157 -2.821 -11.409 1.00 82.62 84 TYR A C 1
ATOM 676 O O . TYR A 1 84 ? 7.630 -3.474 -12.310 1.00 82.62 84 TYR A O 1
ATOM 684 N N . MET A 1 85 ? 8.229 -1.493 -11.437 1.00 82.50 85 MET A N 1
ATOM 685 C CA . MET A 1 85 ? 7.850 -0.735 -12.619 1.00 82.50 85 MET A CA 1
ATOM 686 C C . MET A 1 85 ? 8.938 -0.919 -13.676 1.00 82.50 85 MET A C 1
ATOM 688 O O . MET A 1 85 ? 10.116 -0.681 -13.413 1.00 82.50 85 MET A O 1
ATOM 692 N N . THR A 1 86 ? 8.545 -1.396 -14.852 1.00 84.62 86 THR A N 1
ATOM 693 C CA . THR A 1 86 ? 9.461 -1.725 -15.946 1.00 84.62 86 THR A CA 1
ATOM 694 C C . THR A 1 86 ? 9.022 -1.027 -17.224 1.00 84.62 86 THR A C 1
ATOM 696 O O . THR A 1 86 ? 7.835 -0.770 -17.433 1.00 84.62 86 THR A O 1
ATOM 699 N N . TRP A 1 87 ? 9.987 -0.706 -18.085 1.00 86.75 87 TRP A N 1
ATOM 700 C CA . TRP A 1 87 ? 9.697 -0.241 -19.437 1.00 86.75 87 TRP A CA 1
ATOM 701 C C . TRP A 1 87 ? 9.622 -1.433 -20.380 1.00 86.75 87 TRP A C 1
ATOM 703 O O . TRP A 1 87 ? 10.557 -2.228 -20.467 1.00 86.75 87 TRP A O 1
ATOM 713 N N . LEU A 1 88 ? 8.502 -1.538 -21.091 1.00 89.19 88 LEU A N 1
ATOM 714 C CA . LEU A 1 88 ? 8.307 -2.550 -22.117 1.00 89.19 88 LEU A CA 1
ATOM 715 C C . LEU A 1 88 ? 8.853 -2.016 -23.441 1.00 89.19 88 LEU A C 1
ATOM 717 O O . LEU A 1 88 ? 8.372 -1.015 -23.970 1.00 89.19 88 LEU A O 1
ATOM 721 N N . LEU A 1 89 ? 9.876 -2.690 -23.951 1.00 90.75 89 LEU A N 1
ATOM 722 C CA . LEU A 1 89 ? 10.565 -2.366 -25.194 1.00 90.75 89 LEU A CA 1
ATOM 723 C C . LEU A 1 89 ? 10.341 -3.509 -26.198 1.00 90.75 89 LEU A C 1
ATOM 725 O O . LEU A 1 89 ? 10.315 -4.670 -25.779 1.00 90.75 89 LEU A O 1
ATOM 729 N N . PRO A 1 90 ? 10.187 -3.225 -27.507 1.00 94.00 90 PRO A N 1
ATOM 730 C CA . PRO A 1 90 ? 10.102 -4.272 -28.518 1.00 94.00 90 PRO A CA 1
ATOM 731 C C . PRO A 1 90 ? 11.310 -5.208 -28.467 1.00 94.00 90 PRO A C 1
ATOM 733 O O . PRO A 1 90 ? 12.445 -4.776 -28.239 1.00 94.00 90 PRO A O 1
ATOM 736 N N . GLN A 1 91 ? 11.068 -6.494 -28.710 1.00 92.12 91 GLN A N 1
ATOM 737 C CA . GLN A 1 91 ? 12.130 -7.491 -28.736 1.00 92.12 91 GLN A CA 1
ATOM 738 C C . GLN A 1 91 ? 13.187 -7.115 -29.790 1.00 92.12 91 GLN A C 1
ATOM 740 O O . GLN A 1 91 ? 12.848 -6.655 -30.878 1.00 92.12 91 GLN A O 1
ATOM 745 N N . HIS A 1 92 ? 14.468 -7.295 -29.454 1.00 92.81 92 HIS A N 1
ATOM 746 C CA . HIS A 1 92 ? 15.620 -6.963 -30.309 1.00 92.81 92 HIS A CA 1
ATOM 747 C C . HIS A 1 92 ? 15.787 -5.477 -30.667 1.00 92.81 92 HIS A C 1
ATOM 749 O O . HIS A 1 92 ? 16.501 -5.150 -31.613 1.00 92.81 92 HIS A O 1
ATOM 755 N N . THR A 1 93 ? 15.190 -4.554 -29.906 1.00 94.12 93 THR A N 1
ATOM 756 C CA . THR A 1 93 ? 15.488 -3.132 -30.106 1.00 94.12 93 THR A CA 1
ATOM 757 C C . THR A 1 93 ? 16.948 -2.811 -29.733 1.00 94.12 93 THR A C 1
ATOM 759 O O . THR A 1 93 ? 17.417 -3.235 -28.670 1.00 94.12 93 THR A O 1
ATOM 762 N N . PRO A 1 94 ? 17.687 -2.044 -30.561 1.00 94.62 94 PRO A N 1
ATOM 763 C CA . PRO A 1 94 ? 19.079 -1.689 -30.273 1.00 94.62 94 PRO A CA 1
ATOM 764 C C . PRO A 1 94 ? 19.210 -0.755 -29.061 1.00 94.62 94 PRO A C 1
ATOM 766 O O . PRO A 1 94 ? 20.286 -0.634 -28.481 1.00 94.62 94 PRO A O 1
ATOM 769 N N . TYR A 1 95 ? 18.114 -0.113 -28.644 1.00 94.38 95 TYR A N 1
ATOM 770 C CA . TYR A 1 95 ? 18.117 0.861 -27.555 1.00 94.38 95 TYR A CA 1
ATOM 771 C C . TYR A 1 95 ? 18.127 0.234 -26.162 1.00 94.38 95 TYR A C 1
ATOM 773 O O . TYR A 1 95 ? 18.393 0.950 -25.200 1.00 94.38 95 TYR A O 1
ATOM 781 N N . THR A 1 96 ? 17.868 -1.071 -26.024 1.00 94.12 96 THR A N 1
ATOM 782 C CA . THR A 1 96 ? 17.779 -1.724 -24.708 1.00 94.12 96 THR A CA 1
ATOM 783 C C . THR A 1 96 ? 19.055 -1.527 -23.898 1.00 94.12 96 THR A C 1
ATOM 785 O O . THR A 1 96 ? 18.987 -1.091 -22.753 1.00 94.12 96 THR A O 1
ATOM 788 N N . ALA A 1 97 ? 20.225 -1.770 -24.499 1.00 93.62 97 ALA A N 1
ATOM 789 C CA . ALA A 1 97 ? 21.506 -1.649 -23.802 1.00 93.62 97 ALA A CA 1
ATOM 790 C C . ALA A 1 97 ? 21.784 -0.203 -23.361 1.00 93.62 97 ALA A C 1
ATOM 792 O O . ALA A 1 97 ? 22.134 0.044 -22.206 1.00 93.62 97 ALA A O 1
ATOM 793 N N . THR A 1 98 ? 21.572 0.758 -24.263 1.00 95.50 98 THR A N 1
ATOM 794 C CA . THR A 1 98 ? 21.738 2.188 -23.980 1.00 95.50 98 THR A CA 1
ATOM 795 C C . THR A 1 98 ? 20.787 2.650 -22.877 1.00 95.50 98 THR A C 1
ATOM 797 O O . THR A 1 98 ? 21.208 3.310 -21.928 1.00 95.50 98 THR A O 1
ATOM 800 N N . PHE A 1 99 ? 19.513 2.264 -22.958 1.00 94.88 99 PHE A N 1
ATOM 801 C CA . PHE A 1 99 ? 18.496 2.632 -21.982 1.00 94.88 99 PHE A CA 1
ATOM 802 C C . PHE A 1 99 ? 18.798 2.041 -20.600 1.00 94.88 99 PHE A C 1
ATOM 804 O O . PHE A 1 99 ? 18.809 2.772 -19.611 1.00 94.88 99 PHE A O 1
ATOM 811 N N . SER A 1 100 ? 19.128 0.747 -20.530 1.00 94.19 100 SER A N 1
ATOM 812 C CA . SER A 1 100 ? 19.535 0.090 -19.286 1.00 94.19 100 SER A CA 1
ATOM 813 C C . SER A 1 100 ? 20.764 0.754 -18.666 1.00 94.19 100 SER A C 1
ATOM 815 O O . SER A 1 100 ? 20.749 1.035 -17.472 1.00 94.19 100 SER A O 1
ATOM 817 N N . HIS A 1 101 ? 21.793 1.074 -19.459 1.00 96.44 101 HIS A N 1
ATOM 818 C CA . HIS A 1 101 ? 22.996 1.745 -18.960 1.00 96.44 101 HIS A CA 1
ATOM 819 C C . HIS A 1 101 ? 22.673 3.095 -18.304 1.00 96.44 101 HIS A C 1
ATOM 821 O O . HIS A 1 101 ? 23.078 3.351 -17.168 1.00 96.44 101 HIS A O 1
ATOM 827 N N . HIS A 1 102 ? 21.912 3.956 -18.983 1.00 96.31 102 HIS A N 1
ATOM 828 C CA . HIS A 1 102 ? 21.560 5.265 -18.431 1.00 96.31 102 HIS A CA 1
ATOM 829 C C . HIS A 1 102 ? 20.613 5.168 -17.234 1.00 96.31 102 HIS A C 1
ATOM 831 O O . HIS A 1 102 ? 20.782 5.917 -16.273 1.00 96.31 102 HIS A O 1
ATOM 837 N N . MET A 1 103 ? 19.668 4.226 -17.241 1.00 94.44 103 MET A N 1
ATOM 838 C CA . MET A 1 103 ? 18.796 3.982 -16.092 1.00 94.44 103 MET A CA 1
ATOM 839 C C . MET A 1 103 ? 19.577 3.538 -14.856 1.00 94.44 103 MET A C 1
ATOM 841 O O . MET A 1 103 ? 19.338 4.062 -13.767 1.00 94.44 103 MET A O 1
ATOM 845 N N . THR A 1 104 ? 20.548 2.638 -15.021 1.00 95.75 104 THR A N 1
ATOM 846 C CA . THR A 1 104 ? 21.449 2.237 -13.937 1.00 95.75 104 THR A CA 1
ATOM 847 C C . THR A 1 104 ? 22.224 3.437 -13.407 1.00 95.75 104 THR A C 1
ATOM 849 O O . THR A 1 104 ? 22.228 3.669 -12.203 1.00 95.75 104 THR A O 1
ATOM 852 N N . ARG A 1 105 ? 22.771 4.290 -14.283 1.00 97.56 105 ARG A N 1
ATOM 853 C CA . ARG A 1 105 ? 23.460 5.511 -13.838 1.00 97.56 105 ARG A CA 1
ATOM 854 C C . ARG A 1 105 ? 22.543 6.475 -13.080 1.00 97.56 105 ARG A C 1
ATOM 856 O O . ARG A 1 105 ? 22.973 7.063 -12.091 1.00 97.56 105 ARG A O 1
ATOM 863 N N . LEU A 1 106 ? 21.288 6.647 -13.497 1.00 96.56 106 LEU A N 1
ATOM 864 C CA . LEU A 1 106 ? 20.311 7.483 -12.778 1.00 96.56 106 LEU A CA 1
ATOM 865 C C . LEU A 1 106 ? 19.991 6.943 -11.376 1.00 96.56 106 LEU A C 1
ATOM 867 O O . LEU A 1 106 ? 19.761 7.730 -10.454 1.00 96.56 106 LEU A O 1
ATOM 871 N N . LEU A 1 107 ? 19.977 5.618 -11.220 1.00 95.38 107 LEU A N 1
ATOM 872 C CA . LEU A 1 107 ? 19.832 4.951 -9.927 1.00 95.38 107 LEU A CA 1
ATOM 873 C C . LEU A 1 107 ? 21.085 5.130 -9.061 1.00 95.38 107 LEU A C 1
ATOM 875 O O . LEU A 1 107 ? 20.971 5.594 -7.930 1.00 95.38 107 LEU A O 1
ATOM 879 N N . GLU A 1 108 ? 22.268 4.825 -9.597 1.00 97.19 108 GLU A N 1
ATOM 880 C CA . GLU A 1 108 ? 23.556 4.887 -8.887 1.00 97.19 108 GLU A CA 1
ATOM 881 C C . GLU A 1 108 ? 23.899 6.300 -8.412 1.00 97.19 108 GLU A C 1
ATOM 883 O O . GLU A 1 108 ? 24.383 6.493 -7.301 1.00 97.19 108 GLU A O 1
ATOM 888 N N . THR A 1 109 ? 23.601 7.309 -9.230 1.00 97.94 109 THR A N 1
ATOM 889 C CA . THR A 1 109 ? 23.788 8.721 -8.862 1.00 97.94 109 THR A CA 1
ATOM 890 C C . THR A 1 109 ? 22.729 9.244 -7.887 1.00 97.94 109 THR A C 1
ATOM 892 O O . THR A 1 109 ? 22.825 10.381 -7.429 1.00 97.94 109 THR A O 1
ATOM 895 N N . GLY A 1 110 ? 21.692 8.457 -7.578 1.00 96.75 110 GLY A N 1
ATOM 896 C CA . GLY A 1 110 ? 20.590 8.861 -6.703 1.00 96.75 110 GLY A CA 1
ATOM 897 C C . GLY A 1 110 ? 19.647 9.905 -7.310 1.00 96.75 110 GLY A C 1
ATOM 898 O O . GLY A 1 110 ? 18.729 10.364 -6.627 1.00 96.75 110 GLY A O 1
ATOM 899 N N . ILE A 1 111 ? 19.823 10.263 -8.588 1.00 97.06 111 ILE A N 1
ATOM 900 C CA . ILE A 1 111 ? 18.977 11.237 -9.291 1.00 97.06 111 ILE A CA 1
ATOM 901 C C . ILE A 1 111 ? 17.522 10.770 -9.261 1.00 97.06 111 ILE A C 1
ATOM 903 O O . ILE A 1 111 ? 16.641 11.546 -8.898 1.00 97.06 111 ILE A O 1
ATOM 907 N N . LEU A 1 112 ? 17.263 9.489 -9.540 1.00 93.88 112 LEU A N 1
ATOM 908 C CA . LEU A 1 112 ? 15.898 8.961 -9.514 1.00 93.88 112 LEU A CA 1
ATOM 909 C C . LEU A 1 112 ? 15.255 9.072 -8.122 1.00 93.88 112 LEU A C 1
ATOM 911 O O . LEU A 1 112 ? 14.099 9.473 -8.009 1.00 93.88 112 LEU A O 1
ATOM 915 N N . ALA A 1 113 ? 16.009 8.775 -7.060 1.00 93.50 113 ALA A N 1
ATOM 916 C CA . ALA A 1 113 ? 15.522 8.881 -5.686 1.00 93.50 113 ALA A CA 1
ATOM 917 C C . ALA A 1 113 ? 15.214 10.335 -5.294 1.00 93.50 113 ALA A C 1
ATOM 919 O O . ALA A 1 113 ? 14.244 10.587 -4.576 1.00 93.50 113 ALA A O 1
ATOM 920 N N . LYS A 1 114 ? 16.013 11.290 -5.784 1.00 95.38 114 LYS A N 1
ATOM 921 C CA . LYS A 1 114 ? 15.763 12.722 -5.607 1.00 95.38 114 LYS A CA 1
ATOM 922 C C . LYS A 1 114 ? 14.492 13.157 -6.337 1.00 95.38 114 LYS A C 1
ATOM 924 O O . LYS A 1 114 ? 13.599 13.689 -5.689 1.00 95.38 114 LYS A O 1
ATOM 929 N N . LEU A 1 115 ? 14.369 12.865 -7.638 1.00 94.00 115 LEU A N 1
ATOM 930 C CA . LEU A 1 115 ? 13.165 13.207 -8.410 1.00 94.00 115 LEU A CA 1
ATOM 931 C C . LEU A 1 115 ? 11.906 12.603 -7.787 1.00 94.00 115 LEU A C 1
ATOM 933 O O . LEU A 1 115 ? 10.884 13.275 -7.695 1.00 94.00 115 LEU A O 1
ATOM 937 N N . TYR A 1 116 ? 11.988 11.350 -7.337 1.00 91.38 116 TYR A N 1
ATOM 938 C CA . TYR A 1 116 ? 10.887 10.692 -6.650 1.00 91.38 116 TYR A CA 1
ATOM 939 C C . TYR A 1 116 ? 10.491 11.439 -5.373 1.00 91.38 116 TYR A C 1
ATOM 941 O O . TYR A 1 116 ? 9.319 11.745 -5.178 1.00 91.38 116 TYR A O 1
ATOM 949 N N . ARG A 1 117 ? 11.461 11.781 -4.517 1.00 90.56 117 ARG A N 1
ATOM 950 C CA . ARG A 1 117 ? 11.204 12.507 -3.267 1.00 90.56 117 ARG A CA 1
ATOM 951 C C . ARG A 1 117 ? 10.620 13.894 -3.514 1.00 90.56 117 ARG A C 1
ATOM 953 O O . ARG A 1 117 ? 9.682 14.269 -2.820 1.00 90.56 117 ARG A O 1
ATOM 960 N N . ASP A 1 118 ? 11.133 14.615 -4.504 1.00 92.19 118 ASP A N 1
ATOM 961 C CA . ASP A 1 118 ? 10.653 15.949 -4.868 1.00 92.19 118 ASP A CA 1
ATOM 962 C C . ASP A 1 118 ? 9.213 15.873 -5.413 1.00 92.19 118 ASP A C 1
ATOM 964 O O . ASP A 1 118 ? 8.331 16.636 -5.012 1.00 92.19 118 ASP A O 1
ATOM 968 N N . HIS A 1 119 ? 8.927 14.892 -6.273 1.00 88.69 119 HIS A N 1
ATOM 969 C CA . HIS A 1 119 ? 7.586 14.686 -6.817 1.00 88.69 119 HIS A CA 1
ATOM 970 C C . HIS A 1 119 ? 6.581 14.233 -5.749 1.00 88.69 119 HIS A C 1
ATOM 972 O O . HIS A 1 119 ? 5.475 14.754 -5.664 1.00 88.69 119 HIS A O 1
ATOM 978 N N . VAL A 1 120 ? 6.957 13.292 -4.886 1.00 85.12 120 VAL A N 1
ATOM 979 C CA . VAL A 1 120 ? 6.075 12.819 -3.813 1.00 85.12 120 VAL A CA 1
ATOM 980 C C . VAL A 1 120 ? 5.884 13.886 -2.739 1.00 85.12 120 VAL A C 1
ATOM 982 O O . VAL A 1 120 ? 4.762 14.084 -2.283 1.00 85.12 120 VAL A O 1
ATOM 985 N N . GLY A 1 121 ? 6.940 14.612 -2.368 1.00 81.69 121 GLY A N 1
ATOM 986 C CA . GLY A 1 121 ? 6.877 15.686 -1.376 1.00 81.69 121 GLY A CA 1
ATOM 987 C C . GLY A 1 121 ? 5.999 16.861 -1.810 1.00 81.69 121 GLY A C 1
ATOM 988 O O . GLY A 1 121 ? 5.377 17.502 -0.970 1.00 81.69 121 GLY A O 1
ATOM 989 N N . THR A 1 122 ? 5.885 17.113 -3.117 1.00 80.69 122 THR A N 1
ATOM 990 C CA . THR A 1 122 ? 4.954 18.123 -3.653 1.00 80.69 122 THR A CA 1
ATOM 991 C C . THR A 1 122 ? 3.504 17.637 -3.702 1.00 80.69 122 THR A C 1
ATOM 993 O O . THR A 1 122 ? 2.586 18.450 -3.608 1.00 80.69 122 THR A O 1
ATOM 996 N N . LEU A 1 123 ? 3.277 16.327 -3.832 1.00 77.62 123 LEU A N 1
ATOM 997 C CA . LEU A 1 123 ? 1.940 15.747 -3.989 1.00 77.62 123 LEU A CA 1
ATOM 998 C C . LEU A 1 123 ? 1.292 15.281 -2.683 1.00 77.62 123 LEU A C 1
ATOM 1000 O O . LEU A 1 123 ? 0.064 15.264 -2.593 1.00 77.62 123 LEU A O 1
ATOM 1004 N N . ILE A 1 124 ? 2.086 14.857 -1.700 1.00 78.50 124 ILE A N 1
ATOM 1005 C CA . ILE A 1 124 ? 1.603 14.229 -0.471 1.00 78.50 124 ILE A CA 1
ATOM 1006 C C . ILE A 1 124 ? 1.921 15.141 0.704 1.00 78.50 124 ILE A C 1
ATOM 1008 O O . ILE A 1 124 ? 3.065 15.255 1.139 1.00 78.50 124 ILE A O 1
ATOM 1012 N N . THR A 1 125 ? 0.883 15.758 1.261 1.00 71.88 125 THR A N 1
ATOM 1013 C CA . THR A 1 125 ? 1.001 16.477 2.530 1.00 71.88 125 THR A CA 1
ATOM 1014 C C . THR A 1 125 ? 1.327 15.468 3.632 1.00 71.88 125 THR A C 1
ATOM 1016 O O . THR A 1 125 ? 0.685 14.419 3.711 1.00 71.88 125 THR A O 1
ATOM 1019 N N . HIS A 1 126 ? 2.331 15.753 4.464 1.00 65.00 126 HIS A N 1
ATOM 1020 C CA . HIS A 1 126 ? 2.706 14.913 5.605 1.00 65.00 126 HIS A CA 1
ATOM 1021 C C . HIS A 1 126 ? 1.675 15.022 6.735 1.00 65.00 126 HIS A C 1
ATOM 1023 O O . HIS A 1 126 ? 1.957 15.546 7.808 1.00 65.00 126 HIS A O 1
ATOM 1029 N N . ASP A 1 127 ? 0.470 14.518 6.492 1.00 64.62 127 ASP A N 1
ATOM 1030 C CA . ASP A 1 127 ? -0.454 14.206 7.569 1.00 64.62 127 ASP A CA 1
ATOM 1031 C C . ASP A 1 127 ? -0.011 12.881 8.185 1.00 64.62 127 ASP A C 1
ATOM 1033 O O . ASP A 1 127 ? 0.081 11.853 7.508 1.00 64.62 127 ASP A O 1
ATOM 1037 N N . THR A 1 128 ? 0.287 12.894 9.480 1.00 64.19 128 THR A N 1
ATOM 1038 C CA . THR A 1 128 ? 0.542 11.661 10.214 1.00 64.19 128 THR A CA 1
ATOM 1039 C C . THR A 1 128 ? -0.746 10.840 10.249 1.00 64.19 128 THR A C 1
ATOM 1041 O O . THR A 1 128 ? -1.821 11.348 10.579 1.00 64.19 128 THR A O 1
ATOM 1044 N N . GLN A 1 129 ? -0.663 9.554 9.891 1.00 63.97 129 GLN A N 1
ATOM 1045 C CA . GLN A 1 129 ? -1.753 8.619 10.158 1.00 63.97 129 GLN A CA 1
ATOM 1046 C C . GLN A 1 129 ? -1.902 8.485 11.668 1.00 63.97 129 GLN A C 1
ATOM 1048 O O . GLN A 1 129 ? -1.148 7.771 12.327 1.00 63.97 129 GLN A O 1
ATOM 1053 N N . VAL A 1 130 ? -2.862 9.217 12.224 1.00 58.59 130 VAL A N 1
ATOM 1054 C CA . VAL A 1 130 ? -3.186 9.124 13.642 1.00 58.59 130 VAL A CA 1
ATOM 1055 C C . VAL A 1 130 ? -3.963 7.824 13.833 1.00 58.59 130 VAL A C 1
ATOM 1057 O O . VAL A 1 130 ? -5.081 7.667 13.341 1.00 58.59 130 VAL A O 1
ATOM 1060 N N . ARG A 1 131 ? -3.330 6.843 14.480 1.00 53.44 131 ARG A N 1
ATOM 1061 C CA . ARG A 1 131 ? -3.950 5.554 14.792 1.00 53.44 131 ARG A CA 1
ATOM 1062 C C . ARG A 1 131 ? -4.869 5.759 15.999 1.00 53.44 131 ARG A C 1
ATOM 1064 O O . ARG A 1 131 ? -4.421 5.686 17.137 1.00 53.44 131 ARG A O 1
ATOM 1071 N N . GLY A 1 132 ? -6.137 6.054 15.717 1.00 54.22 132 GLY A N 1
ATOM 1072 C CA 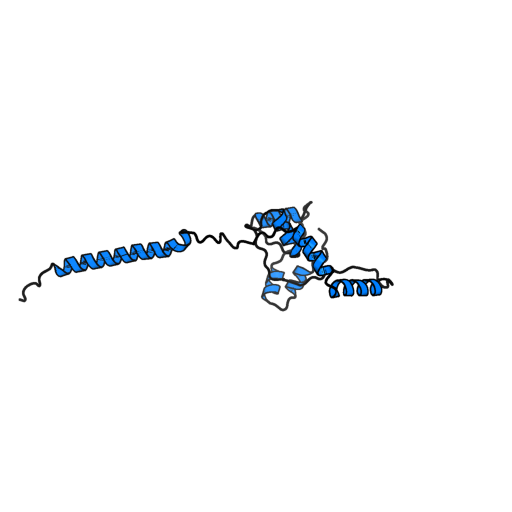. GLY A 1 132 ? -7.121 6.455 16.725 1.00 54.22 132 GLY A CA 1
ATOM 1073 C C . GLY A 1 132 ? -6.909 7.892 17.199 1.00 54.22 132 GLY A C 1
ATOM 1074 O O . GLY A 1 132 ? -5.863 8.487 16.948 1.00 54.22 132 GLY A O 1
ATOM 1075 N N . ASP A 1 133 ? -7.901 8.460 17.882 1.00 54.16 133 ASP A N 1
ATOM 1076 C CA . ASP A 1 133 ? -7.712 9.708 18.615 1.00 54.16 133 ASP A CA 1
ATOM 1077 C C . ASP A 1 133 ? -6.661 9.440 19.699 1.00 54.16 133 ASP A C 1
ATOM 1079 O O . ASP A 1 133 ? -6.977 8.984 20.792 1.00 54.16 133 ASP A O 1
ATOM 1083 N N . GLY A 1 134 ? -5.383 9.691 19.397 1.00 53.22 134 GLY A N 1
ATOM 1084 C CA . GLY A 1 134 ? -4.249 9.572 20.326 1.00 53.22 134 GLY A CA 1
ATOM 1085 C C . GLY A 1 134 ? -4.325 10.530 21.522 1.00 53.22 134 GLY A C 1
ATOM 1086 O O . GLY A 1 134 ? -3.337 10.754 22.215 1.00 53.22 134 GLY A O 1
ATOM 1087 N N . VAL A 1 135 ? -5.496 11.118 21.751 1.00 63.28 135 VAL A N 1
ATOM 1088 C CA . VAL A 1 135 ? -5.842 11.888 22.926 1.00 63.28 135 VAL A CA 1
ATOM 1089 C C . VAL A 1 135 ? -6.329 10.886 23.962 1.00 63.28 135 VAL A C 1
ATOM 1091 O O . VAL A 1 135 ? -7.390 10.280 23.822 1.00 63.28 135 VAL A O 1
ATOM 1094 N N . LEU A 1 136 ? -5.520 10.683 24.999 1.00 67.62 136 LEU A N 1
ATOM 1095 C CA . LEU A 1 136 ? -5.905 9.896 26.160 1.00 67.62 136 LEU A CA 1
ATOM 1096 C C . LEU A 1 136 ? -7.141 10.559 26.791 1.00 67.62 136 LEU A C 1
ATOM 1098 O O . LEU A 1 136 ? -7.029 11.555 27.501 1.00 67.62 136 LEU A O 1
ATOM 1102 N N . ASN A 1 137 ? -8.330 10.054 26.470 1.00 75.38 137 ASN A N 1
ATOM 1103 C CA . ASN A 1 137 ? -9.570 10.595 27.004 1.00 75.38 137 ASN A CA 1
ATOM 1104 C C . ASN A 1 137 ? -9.824 10.054 28.409 1.00 75.38 137 ASN A C 1
ATOM 1106 O O . ASN A 1 137 ? -9.451 8.928 28.743 1.00 75.38 137 ASN A O 1
ATOM 1110 N N . LEU A 1 138 ? -10.522 10.851 29.222 1.00 81.62 138 LEU A N 1
ATOM 1111 C CA . LEU A 1 138 ? -10.896 10.480 30.589 1.00 81.62 138 LEU A CA 1
ATOM 1112 C C . LEU A 1 138 ? -11.678 9.150 30.641 1.00 81.62 138 LEU A C 1
ATOM 1114 O O . LEU A 1 138 ? -11.602 8.425 31.630 1.00 81.62 138 LEU A O 1
ATOM 1118 N N . SER A 1 139 ? -12.374 8.798 29.553 1.00 83.19 139 SER A N 1
ATOM 1119 C CA . SER A 1 139 ? -13.078 7.523 29.374 1.00 83.19 139 SER A CA 1
ATOM 1120 C C . SER A 1 139 ? -12.160 6.303 29.490 1.00 83.19 139 SER A C 1
ATOM 1122 O O . SER A 1 139 ? -12.570 5.282 30.034 1.00 83.19 139 SER A O 1
ATOM 1124 N N . HIS A 1 140 ? -10.900 6.400 29.054 1.00 83.88 140 HIS A N 1
ATOM 1125 C CA . HIS A 1 140 ? -9.928 5.310 29.181 1.00 83.88 140 HIS A CA 1
ATOM 1126 C C . HIS A 1 140 ? -9.470 5.101 30.634 1.00 83.88 140 HIS A C 1
ATOM 1128 O O . HIS A 1 140 ? -9.035 4.008 30.988 1.00 83.88 140 HIS A O 1
ATOM 1134 N N . LEU A 1 141 ? -9.600 6.124 31.491 1.00 89.62 141 LEU A N 1
ATOM 1135 C CA . LEU A 1 141 ? -9.269 6.062 32.919 1.00 89.62 141 LEU A CA 1
ATOM 1136 C C . LEU A 1 141 ? -10.484 5.766 33.815 1.00 89.62 141 LEU A C 1
ATOM 1138 O O . LEU A 1 141 ? -10.334 5.612 35.028 1.00 89.62 141 LEU A O 1
ATOM 1142 N N . GLN A 1 142 ? -11.686 5.666 33.242 1.00 93.81 142 GLN A N 1
ATOM 1143 C CA . GLN A 1 142 ? -12.936 5.507 33.987 1.00 93.81 142 GLN A CA 1
ATOM 1144 C C . GLN A 1 142 ? -12.925 4.266 34.892 1.00 93.81 142 GLN A C 1
ATOM 1146 O O . GLN A 1 142 ? -13.396 4.329 36.025 1.00 93.81 142 GLN A O 1
ATOM 1151 N N . GLY A 1 143 ? -12.330 3.160 34.433 1.00 92.56 143 GLY A N 1
ATOM 1152 C CA . GLY A 1 143 ? -12.207 1.937 35.231 1.00 92.56 143 GLY A CA 1
ATOM 1153 C C . GLY A 1 143 ? -11.412 2.136 36.525 1.00 92.56 143 GLY A C 1
ATOM 1154 O O . GLY A 1 143 ? -11.822 1.645 37.575 1.00 92.56 143 GLY A O 1
ATOM 1155 N N . ALA A 1 144 ? -10.325 2.915 36.480 1.00 94.12 144 ALA A N 1
ATOM 1156 C CA . ALA A 1 144 ? -9.512 3.214 37.658 1.00 94.12 144 ALA A CA 1
ATOM 1157 C C . ALA A 1 144 ? -10.283 4.068 38.679 1.00 94.12 144 ALA A C 1
ATOM 1159 O O . ALA A 1 144 ? -10.229 3.796 39.877 1.00 94.12 144 ALA A O 1
ATOM 1160 N N . PHE A 1 145 ? -11.060 5.051 38.212 1.00 95.31 145 PHE A N 1
ATOM 1161 C CA . PHE A 1 145 ? -11.905 5.872 39.084 1.00 95.31 145 PHE A CA 1
ATOM 1162 C C . PHE A 1 145 ? -13.057 5.079 39.712 1.00 95.31 145 PHE A C 1
ATOM 1164 O O . PHE A 1 145 ? -13.350 5.264 40.891 1.00 95.31 145 PHE A O 1
ATOM 1171 N N . ILE A 1 146 ? -13.680 4.163 38.964 1.00 96.06 146 ILE A N 1
ATOM 1172 C CA . ILE A 1 146 ? -14.721 3.276 39.504 1.00 96.06 146 ILE A CA 1
ATOM 1173 C C . ILE A 1 146 ? -14.143 2.385 40.611 1.00 96.06 146 ILE A C 1
ATOM 1175 O O . ILE A 1 146 ? -14.731 2.284 41.688 1.00 96.06 146 ILE A O 1
ATOM 1179 N N . LEU A 1 147 ? -12.972 1.783 40.376 1.00 96.81 147 LEU A N 1
ATOM 1180 C CA . LEU A 1 147 ? -12.269 0.971 41.374 1.00 96.81 147 LEU A CA 1
ATOM 1181 C C . LEU A 1 147 ? -11.919 1.769 42.632 1.00 96.81 147 LEU A C 1
ATOM 1183 O O . LEU A 1 147 ? -12.097 1.264 43.737 1.00 96.81 147 LEU A O 1
ATOM 1187 N N . LEU A 1 148 ? -11.470 3.016 42.473 1.00 96.94 148 LEU A N 1
ATOM 1188 C CA . LEU A 1 148 ? -11.162 3.909 43.589 1.00 96.94 148 LEU A CA 1
ATOM 1189 C C . LEU A 1 148 ? -12.400 4.168 44.462 1.00 96.94 148 LEU A C 1
ATOM 1191 O O . LEU A 1 148 ? -12.338 4.018 45.681 1.00 96.94 148 LEU A O 1
ATOM 1195 N N . VAL A 1 149 ? -13.527 4.536 43.844 1.00 97.19 149 VAL A N 1
ATOM 1196 C CA . VAL A 1 149 ? -14.776 4.835 44.562 1.00 97.19 149 VAL A CA 1
ATOM 1197 C C . VAL A 1 149 ? -15.312 3.592 45.271 1.00 97.19 149 VAL A C 1
ATOM 1199 O O . VAL A 1 149 ? -15.697 3.673 46.436 1.00 97.19 149 VAL A O 1
ATOM 1202 N N . LEU A 1 150 ? -15.291 2.432 44.609 1.00 97.38 150 LEU A N 1
ATOM 1203 C CA . LEU A 1 150 ? -15.704 1.169 45.225 1.00 97.38 150 LEU A CA 1
ATOM 1204 C C . LEU A 1 150 ? -14.783 0.771 46.383 1.00 97.38 150 LEU A C 1
ATOM 1206 O O . LEU A 1 150 ? -15.274 0.387 47.442 1.00 97.38 150 LEU A O 1
ATOM 1210 N N . GLY A 1 151 ? -13.467 0.908 46.214 1.00 97.19 151 GLY A N 1
ATOM 1211 C CA . GLY A 1 151 ? -12.489 0.621 47.263 1.00 97.19 151 GLY A CA 1
ATOM 1212 C C . GLY A 1 151 ? -12.685 1.502 48.497 1.00 97.19 151 GLY A C 1
ATOM 1213 O O . GLY A 1 151 ? -12.708 0.996 49.618 1.00 97.19 151 GLY A O 1
ATOM 1214 N N . LEU A 1 152 ? -12.914 2.803 48.294 1.00 97.38 152 LEU A N 1
ATOM 1215 C CA . LEU A 1 152 ? -13.248 3.738 49.372 1.00 97.38 152 LEU A CA 1
ATOM 1216 C C . LEU A 1 152 ? -14.576 3.382 50.053 1.00 97.38 152 LEU A C 1
ATOM 1218 O O . LEU A 1 152 ? -14.657 3.422 51.279 1.00 97.38 152 LEU A O 1
ATOM 1222 N N . GLY A 1 153 ? -15.595 2.988 49.284 1.00 97.44 153 GLY A N 1
ATOM 1223 C CA . GLY A 1 153 ? -16.882 2.547 49.823 1.00 97.44 153 GLY A CA 1
ATOM 1224 C C . GLY A 1 153 ? -16.757 1.311 50.717 1.00 97.44 153 GLY A C 1
ATOM 1225 O O . GLY A 1 153 ? -17.288 1.295 51.826 1.00 97.44 153 GLY A O 1
ATOM 1226 N N . VAL A 1 154 ? -16.001 0.300 50.281 1.00 97.31 154 VAL A N 1
ATOM 1227 C CA . VAL A 1 154 ? -15.743 -0.912 51.076 1.00 97.31 154 VAL A CA 1
ATOM 1228 C C . VAL A 1 154 ? -14.961 -0.580 52.346 1.00 97.31 154 VAL A C 1
ATOM 1230 O O . VAL A 1 154 ? -15.356 -1.007 53.429 1.00 97.31 154 VAL A O 1
ATOM 1233 N N . ALA A 1 155 ? -13.897 0.221 52.242 1.00 96.88 155 ALA A N 1
ATOM 1234 C CA . ALA A 1 155 ? -13.109 0.638 53.402 1.00 96.88 155 ALA A CA 1
ATOM 1235 C C . ALA A 1 155 ? -13.961 1.399 54.434 1.00 96.88 155 ALA A C 1
ATOM 1237 O O . ALA A 1 155 ? -13.838 1.172 55.637 1.00 96.88 155 ALA A O 1
ATOM 1238 N N . PHE A 1 156 ? -14.873 2.255 53.967 1.00 97.06 156 PHE A N 1
ATOM 1239 C CA . PHE A 1 156 ? -15.797 2.983 54.830 1.00 97.06 156 PHE A CA 1
ATOM 1240 C C . PHE A 1 156 ? -16.785 2.055 55.554 1.00 97.06 156 PHE A C 1
ATOM 1242 O O . PHE A 1 156 ? -17.011 2.217 56.753 1.00 97.06 156 PHE A O 1
ATOM 1249 N N . ILE A 1 157 ? -17.332 1.046 54.864 1.00 96.19 157 ILE A N 1
ATOM 1250 C CA . ILE A 1 157 ? -18.219 0.039 55.474 1.00 96.19 157 ILE A CA 1
ATOM 1251 C C . ILE A 1 157 ? -17.479 -0.764 56.549 1.00 96.19 157 ILE A C 1
ATOM 1253 O O . ILE A 1 157 ? -18.011 -0.951 57.643 1.00 96.19 157 ILE A O 1
ATOM 1257 N N . VAL A 1 158 ? -16.247 -1.203 56.270 1.00 95.88 158 VAL A N 1
ATOM 1258 C CA . VAL A 1 158 ? -15.412 -1.928 57.243 1.00 95.88 158 VAL A CA 1
ATOM 1259 C C . VAL A 1 158 ? -15.188 -1.083 58.498 1.00 95.88 158 VAL A C 1
ATOM 1261 O O . VAL A 1 158 ? -15.395 -1.567 59.609 1.00 95.88 158 VAL A O 1
ATOM 1264 N N . LEU A 1 159 ? -14.859 0.199 58.330 1.00 95.44 159 LEU A N 1
ATOM 1265 C CA . LEU A 1 159 ? -14.635 1.120 59.444 1.00 95.44 159 LEU A CA 1
ATOM 1266 C C . LEU A 1 159 ? -15.905 1.346 60.287 1.00 95.44 159 LEU A C 1
ATOM 1268 O O . LEU A 1 159 ? -15.830 1.429 61.516 1.00 95.44 159 LEU A O 1
ATOM 1272 N N . LEU A 1 160 ? -17.084 1.415 59.657 1.00 94.62 160 LEU A N 1
ATOM 1273 C CA . LEU A 1 160 ? -18.363 1.495 60.371 1.00 94.62 160 LEU A CA 1
ATOM 1274 C C . LEU A 1 160 ? -18.655 0.223 61.180 1.00 94.62 160 LEU A C 1
ATOM 1276 O O . LEU A 1 160 ? -19.053 0.321 62.342 1.00 94.62 160 LEU A O 1
ATOM 1280 N N . LEU A 1 161 ? -18.434 -0.957 60.596 1.00 94.25 161 LEU A N 1
ATOM 1281 C CA . LEU A 1 161 ? -18.622 -2.240 61.281 1.00 94.25 161 LEU A CA 1
ATOM 1282 C C . LEU A 1 161 ? -17.680 -2.390 62.477 1.00 94.25 161 LEU A C 1
ATOM 1284 O O . LEU A 1 161 ? -18.108 -2.815 63.551 1.00 94.25 161 LEU A O 1
ATOM 1288 N N . GLU A 1 162 ? -16.420 -1.986 62.326 1.00 94.00 162 GLU A N 1
ATOM 1289 C CA . GLU A 1 162 ? -15.443 -2.002 63.412 1.00 94.00 162 GLU A CA 1
ATOM 1290 C C . GLU A 1 162 ? -15.870 -1.073 64.556 1.00 94.00 162 GLU A C 1
ATOM 1292 O O . GLU A 1 162 ? -15.838 -1.451 65.728 1.00 94.00 162 GLU A O 1
ATOM 1297 N N . ARG A 1 163 ? -16.367 0.127 64.231 1.00 91.56 163 ARG A N 1
ATOM 1298 C CA . ARG A 1 163 ? -16.886 1.074 65.228 1.00 91.56 163 ARG A CA 1
ATOM 1299 C C . ARG A 1 163 ? -18.123 0.571 65.966 1.00 91.56 163 ARG A C 1
ATOM 1301 O O . ARG A 1 163 ? -18.277 0.907 67.140 1.00 91.56 163 ARG A O 1
ATOM 1308 N N . LEU A 1 164 ? -18.998 -0.181 65.303 1.00 90.25 164 LEU A N 1
ATOM 1309 C CA . LEU A 1 164 ? -20.175 -0.782 65.934 1.00 90.25 164 LEU A CA 1
ATOM 1310 C C . LEU A 1 164 ? -19.777 -1.954 66.834 1.00 90.25 164 LEU A C 1
ATOM 1312 O O . LEU A 1 164 ? -20.195 -1.997 67.987 1.00 90.25 164 LEU A O 1
ATOM 1316 N N . THR A 1 165 ? -18.898 -2.833 66.352 1.00 86.88 165 THR A N 1
ATOM 1317 C CA . THR A 1 165 ? -18.405 -3.988 67.117 1.00 86.88 165 THR A CA 1
ATOM 1318 C C . THR A 1 165 ? -17.669 -3.543 68.383 1.00 86.88 165 THR A C 1
ATOM 1320 O O . THR A 1 165 ? -17.991 -4.017 69.470 1.00 86.88 165 THR A O 1
ATOM 1323 N N . ASN A 1 166 ? -16.777 -2.548 68.279 1.00 77.88 166 ASN A N 1
ATOM 1324 C CA . ASN A 1 166 ? -16.017 -2.010 69.417 1.00 77.88 166 ASN A CA 1
ATOM 1325 C C . ASN A 1 166 ? -16.862 -1.240 70.448 1.00 77.88 166 ASN A C 1
ATOM 1327 O O . ASN A 1 166 ? -16.371 -0.946 71.535 1.00 77.88 166 ASN A O 1
ATOM 1331 N N . LYS A 1 167 ? -18.114 -0.881 70.135 1.00 64.94 167 LYS A N 1
ATOM 1332 C CA . LYS A 1 167 ? -19.033 -0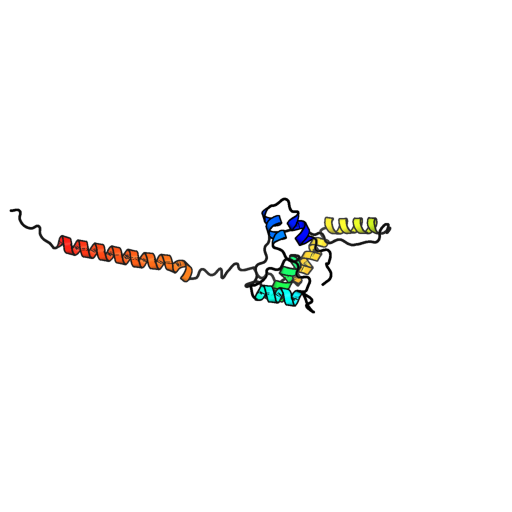.254 71.100 1.00 64.94 167 LYS A CA 1
ATOM 1333 C C . LYS A 1 167 ? -19.820 -1.262 71.934 1.00 64.94 167 LYS A C 1
ATOM 1335 O O . LYS A 1 167 ? -20.472 -0.847 72.887 1.00 64.94 167 LYS A O 1
ATOM 1340 N N . THR A 1 168 ? -19.771 -2.549 71.602 1.00 60.69 168 THR A N 1
ATOM 1341 C CA . THR A 1 168 ? -20.454 -3.602 72.361 1.00 60.69 168 THR A CA 1
ATOM 1342 C C . THR A 1 168 ? -19.537 -4.044 73.505 1.00 60.69 168 THR A C 1
ATOM 1344 O O . THR A 1 168 ? -18.516 -4.675 73.232 1.00 60.69 168 THR A O 1
ATOM 1347 N N . PRO A 1 169 ? -19.817 -3.698 74.777 1.00 62.47 169 PRO A N 1
ATOM 1348 C CA . PRO A 1 169 ? -19.024 -4.213 75.887 1.00 62.47 169 PRO A CA 1
ATOM 1349 C C . PRO A 1 169 ? -19.172 -5.742 75.961 1.00 62.47 169 PRO A C 1
ATOM 1351 O O . PRO A 1 169 ? -20.254 -6.258 75.660 1.00 62.47 169 PRO A O 1
ATOM 1354 N N . PRO A 1 170 ? -18.117 -6.479 76.352 1.00 62.22 170 PRO A N 1
ATOM 1355 C CA . PRO A 1 170 ? -18.205 -7.922 76.527 1.00 62.22 170 PRO A CA 1
ATOM 1356 C C . PRO A 1 170 ? -19.301 -8.241 77.548 1.00 62.22 170 PRO A C 1
ATOM 1358 O O . PRO A 1 170 ? -19.315 -7.685 78.649 1.00 62.22 170 PRO A O 1
ATOM 1361 N N . SER A 1 171 ? -20.235 -9.120 77.177 1.00 61.19 171 SER A N 1
ATOM 1362 C CA . SER A 1 171 ? -21.211 -9.664 78.120 1.00 61.19 171 SER A CA 1
ATOM 1363 C C . SER A 1 171 ? -20.458 -10.368 79.254 1.00 61.19 171 SER A C 1
ATOM 1365 O O . SER A 1 171 ? -19.536 -11.135 78.953 1.00 61.19 171 SER A O 1
ATOM 1367 N N . PRO A 1 172 ? -20.812 -10.128 80.529 1.00 53.62 172 PRO A N 1
ATOM 1368 C CA . PRO A 1 172 ? -20.146 -10.789 81.641 1.00 53.62 172 PRO A CA 1
ATOM 1369 C C . PRO A 1 172 ? -20.275 -12.316 81.497 1.00 53.62 172 PRO A C 1
ATOM 1371 O O . PRO A 1 172 ? -21.330 -12.790 81.064 1.00 53.62 172 PRO A O 1
ATOM 1374 N N . PRO A 1 173 ? -19.206 -13.077 81.795 1.00 67.19 173 PRO A N 1
ATOM 1375 C CA . PRO A 1 173 ? -19.249 -14.532 81.730 1.00 67.19 173 PRO A CA 1
ATOM 1376 C C . PRO A 1 173 ? -20.268 -15.096 82.741 1.00 67.19 173 PRO A C 1
ATOM 1378 O O . PRO A 1 173 ? -20.496 -14.453 83.771 1.00 67.19 173 PRO A O 1
ATOM 1381 N N . PRO A 1 174 ?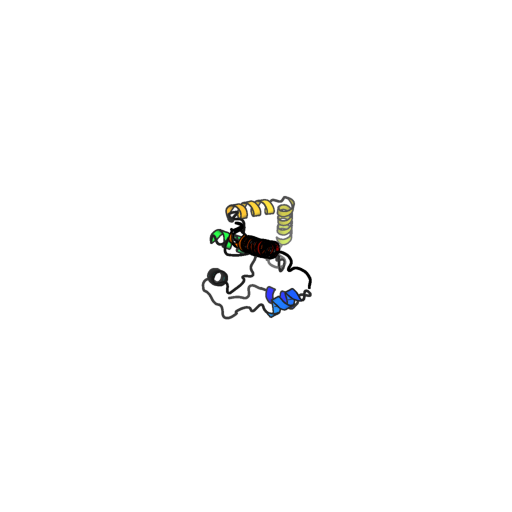 -20.890 -16.251 82.427 1.00 64.06 174 PRO A N 1
ATOM 1382 C CA . PRO A 1 174 ? -21.878 -16.906 83.284 1.00 64.06 174 PRO A CA 1
ATOM 1383 C C . PRO A 1 174 ? -21.292 -17.400 84.610 1.00 64.06 174 PRO A C 1
ATOM 1385 O O . PRO A 1 174 ? -20.087 -17.744 84.641 1.00 64.06 174 PRO A O 1
#

Organism: NCBI:txid1843537

pLDDT: mean 83.38, std 12.63, range [42.0, 97.94]

Foldseek 3Di:
DDPPVCCQLVCQCPDPDVVSVVVSVVDDDDPVDDDPDVVVVVVVCVVVVNDDDDDDPLVVQLVCQVVVPLAPDDDDPDDSDDDDDDDDDPPPDPCPVVVVVVVVVCVVVCVVVVVVCVVSVVRGDPDDNDPPPPPPDVVVCVVVVVVVVVVVVVVVVVVVVVVVVVVDPDDDDD